Protein AF-A0A382M0A3-F1 (afdb_monomer_lite)

Organism: NCBI:txid408172

pLDDT: mean 88.48, std 10.14, range [61.91, 98.31]

Foldseek 3Di:
DDDPVVVVVVVVVVVVVVVVVVVVVVCVVPPDDADDDPVDPDGDDDPVRDDDQPPDPPGPDPDDDPVVVVVVVVCVVVVD

Structure (mmCIF, N/CA/C/O backbone):
data_AF-A0A382M0A3-F1
#
_entry.id   AF-A0A382M0A3-F1
#
loop_
_atom_site.group_PDB
_atom_site.id
_atom_site.type_symbol
_atom_site.label_atom_id
_atom_site.label_alt_id
_atom_site.label_comp_id
_atom_site.label_asym_id
_atom_site.label_entity_id
_atom_site.label_seq_id
_atom_site.pdbx_PDB_ins_code
_atom_site.Cartn_x
_atom_site.Cartn_y
_atom_site.Cartn_z
_atom_site.occupancy
_atom_site.B_iso_or_equiv
_atom_site.auth_seq_id
_atom_site.auth_comp_id
_atom_site.auth_asym_id
_atom_site.auth_atom_id
_atom_site.pdbx_PDB_model_num
ATOM 1 N N . MET A 1 1 ? 29.211 -19.760 -28.786 1.00 64.31 1 MET A N 1
ATOM 2 C CA . MET A 1 1 ? 28.535 -18.524 -29.244 1.00 64.31 1 MET A CA 1
ATOM 3 C C . MET A 1 1 ? 27.044 -18.667 -28.965 1.00 64.31 1 MET A C 1
ATOM 5 O O . MET A 1 1 ? 26.464 -19.653 -29.408 1.00 64.31 1 MET A O 1
ATOM 9 N N . HIS A 1 2 ? 26.429 -17.782 -28.173 1.00 70.88 2 HIS A N 1
ATOM 10 C CA . HIS A 1 2 ? 24.976 -17.848 -27.976 1.00 70.88 2 HIS A CA 1
ATOM 11 C C . HIS A 1 2 ? 24.258 -17.517 -29.286 1.00 70.88 2 HIS A C 1
ATOM 13 O O . HIS A 1 2 ? 24.676 -16.619 -30.014 1.00 70.88 2 HIS A O 1
ATOM 19 N N . LYS A 1 3 ? 23.189 -18.263 -29.594 1.00 86.44 3 LYS A N 1
ATOM 20 C CA . LYS A 1 3 ? 22.373 -18.018 -30.788 1.00 86.44 3 LYS A CA 1
ATOM 21 C C . LYS A 1 3 ? 21.829 -16.579 -30.732 1.00 86.44 3 LYS A C 1
ATOM 23 O O . LYS A 1 3 ? 21.388 -16.175 -29.655 1.00 86.44 3 LYS A O 1
ATOM 28 N N . PRO A 1 4 ? 21.796 -15.830 -31.848 1.00 87.19 4 PRO A N 1
ATOM 29 C CA . PRO A 1 4 ? 21.345 -14.431 -31.872 1.00 87.19 4 PRO A CA 1
ATOM 30 C C . PRO A 1 4 ? 19.946 -14.241 -31.263 1.00 87.19 4 PRO A C 1
ATOM 32 O O . PRO A 1 4 ? 19.692 -13.255 -30.576 1.00 87.19 4 PRO A O 1
ATOM 35 N N . VAL A 1 5 ? 19.079 -15.251 -31.390 1.00 92.06 5 VAL A N 1
ATOM 36 C CA . VAL A 1 5 ? 17.747 -15.285 -30.763 1.00 92.06 5 VAL A CA 1
ATOM 37 C C . VAL A 1 5 ? 17.776 -15.115 -29.237 1.00 92.06 5 VAL A C 1
ATOM 39 O O . VAL A 1 5 ? 16.875 -14.508 -28.672 1.00 92.06 5 VAL A O 1
ATOM 42 N N . LYS A 1 6 ? 18.835 -15.562 -28.548 1.00 92.00 6 LYS A N 1
ATOM 43 C CA . LYS A 1 6 ? 18.948 -15.430 -27.086 1.00 92.00 6 LYS A CA 1
ATOM 44 C C . LYS A 1 6 ? 19.187 -13.995 -26.628 1.00 92.00 6 LYS A C 1
ATOM 46 O O . LYS A 1 6 ? 18.756 -13.631 -25.537 1.00 92.00 6 LYS A O 1
ATOM 51 N N . TYR A 1 7 ? 19.819 -13.165 -27.455 1.00 92.88 7 TYR A N 1
ATOM 52 C CA . TYR A 1 7 ? 19.954 -11.737 -27.167 1.00 92.88 7 TYR A CA 1
ATOM 53 C C . TYR A 1 7 ? 18.634 -10.998 -27.387 1.00 92.88 7 TYR A C 1
ATOM 55 O O . TYR A 1 7 ? 18.289 -10.139 -26.579 1.00 92.88 7 TYR A O 1
ATOM 63 N N . LEU A 1 8 ? 17.866 -11.388 -28.411 1.00 95.44 8 LEU A N 1
ATOM 64 C CA . LEU A 1 8 ? 16.520 -10.864 -28.649 1.00 95.44 8 LEU A CA 1
ATOM 65 C C . LEU A 1 8 ? 15.578 -11.193 -27.479 1.00 95.44 8 LEU A C 1
ATOM 67 O O . LEU A 1 8 ? 14.963 -10.289 -26.921 1.00 95.44 8 LEU A O 1
ATOM 71 N N . GLU A 1 9 ? 15.515 -12.463 -27.063 1.00 95.56 9 GLU A N 1
ATOM 72 C CA . GLU A 1 9 ? 14.711 -12.908 -25.911 1.00 95.56 9 GLU A CA 1
ATOM 73 C C . GLU A 1 9 ? 15.072 -12.124 -24.637 1.00 95.56 9 GLU A C 1
ATOM 75 O O . GLU A 1 9 ? 14.197 -11.644 -23.908 1.00 95.56 9 GLU A O 1
ATOM 80 N N . LYS A 1 10 ? 16.374 -11.947 -24.377 1.00 95.38 10 LYS A N 1
ATOM 81 C CA . LYS A 1 10 ? 16.864 -11.200 -23.214 1.00 95.38 10 LYS A CA 1
ATOM 82 C C . LYS A 1 10 ? 16.500 -9.715 -23.300 1.00 95.38 10 LYS A C 1
ATOM 84 O O . LYS A 1 10 ? 16.062 -9.143 -22.304 1.00 95.38 10 LYS A O 1
ATOM 89 N N . GLY A 1 11 ? 16.630 -9.107 -24.479 1.00 97.06 11 GLY A N 1
ATOM 90 C CA . GLY A 1 11 ? 16.220 -7.725 -24.731 1.00 97.06 11 GLY A CA 1
ATOM 91 C C . GLY A 1 11 ? 14.728 -7.514 -24.483 1.00 97.06 11 GLY A C 1
ATOM 92 O O . GLY A 1 11 ? 14.352 -6.606 -23.744 1.00 97.06 11 GLY A O 1
ATOM 93 N N . LEU A 1 12 ? 13.886 -8.409 -25.006 1.00 97.75 12 LEU A N 1
ATOM 94 C CA . LEU A 1 12 ? 12.440 -8.374 -24.785 1.00 97.75 12 LEU A CA 1
ATOM 95 C C . LEU A 1 12 ? 12.087 -8.516 -23.299 1.00 97.75 12 LEU A C 1
ATOM 97 O O . LEU A 1 12 ? 11.223 -7.801 -22.800 1.00 97.75 12 LEU A O 1
ATOM 101 N N . SER A 1 13 ? 12.792 -9.387 -22.576 1.00 97.38 13 SER A N 1
ATOM 102 C CA . SER A 1 13 ? 12.583 -9.583 -21.136 1.00 97.38 13 SER A CA 1
ATOM 103 C C . SER A 1 13 ? 12.871 -8.307 -20.337 1.00 97.38 13 SER A C 1
ATOM 105 O O . SER A 1 13 ? 12.097 -7.936 -19.452 1.00 97.38 13 SER A O 1
ATOM 107 N N . TYR A 1 14 ? 13.957 -7.596 -20.658 1.00 98.19 14 TYR A N 1
ATOM 108 C CA . TYR A 1 14 ? 14.253 -6.309 -20.022 1.00 98.19 14 TYR A CA 1
ATOM 109 C C . TYR A 1 14 ? 13.250 -5.227 -20.408 1.00 98.19 14 TYR A C 1
ATOM 111 O O . TYR A 1 14 ? 12.827 -4.471 -19.535 1.00 98.19 14 TYR A O 1
ATOM 119 N N . ALA A 1 15 ? 12.835 -5.175 -21.675 1.00 98.31 15 ALA A N 1
ATOM 120 C CA . ALA A 1 15 ? 11.820 -4.232 -22.132 1.00 98.31 15 ALA A CA 1
ATOM 121 C C . ALA A 1 15 ? 10.489 -4.446 -21.396 1.00 98.31 15 ALA A C 1
ATOM 123 O O . ALA A 1 15 ? 9.927 -3.493 -20.863 1.00 98.31 15 ALA A O 1
ATOM 124 N N . ALA A 1 16 ? 10.032 -5.697 -21.277 1.00 98.19 16 ALA A N 1
ATOM 125 C CA . ALA A 1 16 ? 8.823 -6.047 -20.536 1.00 98.19 16 ALA A CA 1
ATOM 126 C C . ALA A 1 16 ? 8.928 -5.661 -19.052 1.00 98.19 16 ALA A C 1
ATOM 128 O O . ALA A 1 16 ? 7.996 -5.082 -18.494 1.00 98.19 16 ALA A O 1
ATOM 129 N N . ARG A 1 17 ? 10.081 -5.913 -18.417 1.00 98.06 17 ARG A N 1
ATOM 130 C CA . ARG A 1 17 ? 10.320 -5.504 -17.025 1.00 98.06 17 ARG A CA 1
ATOM 131 C C . ARG A 1 17 ? 10.289 -3.984 -16.861 1.00 98.06 17 ARG A C 1
ATOM 133 O O . ARG A 1 17 ? 9.687 -3.495 -15.909 1.00 98.06 17 ARG A O 1
ATOM 140 N N . GLY A 1 18 ? 10.920 -3.248 -17.774 1.00 98.25 18 GLY A N 1
ATOM 141 C CA . GLY A 1 18 ? 10.8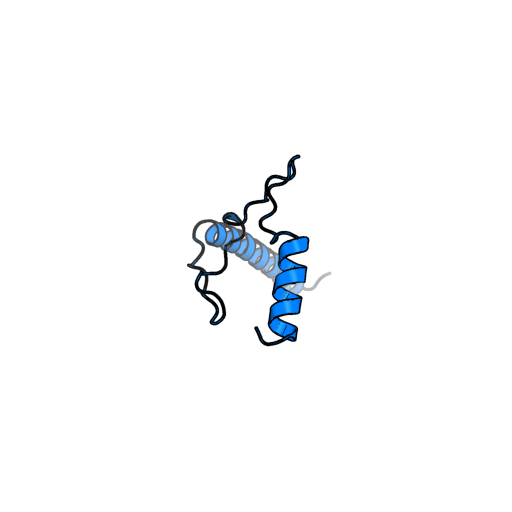98 -1.786 -17.779 1.00 98.25 18 GLY A CA 1
ATOM 142 C C . GLY A 1 18 ? 9.480 -1.241 -17.945 1.00 98.25 18 GLY A C 1
ATOM 143 O O . GLY A 1 18 ? 9.049 -0.404 -17.155 1.00 98.25 18 GLY A O 1
ATOM 144 N N . ALA A 1 19 ? 8.729 -1.782 -18.907 1.00 98.31 19 ALA A N 1
ATOM 145 C CA . ALA A 1 19 ? 7.335 -1.419 -19.140 1.00 98.31 19 ALA A CA 1
ATOM 146 C C . ALA A 1 19 ? 6.460 -1.663 -17.900 1.00 98.31 19 ALA A C 1
ATOM 148 O O . ALA A 1 19 ? 5.676 -0.791 -17.531 1.00 98.31 19 ALA A O 1
ATOM 149 N N . TRP A 1 20 ? 6.634 -2.802 -17.219 1.00 97.75 20 TRP A N 1
ATOM 150 C CA . TRP A 1 20 ? 5.894 -3.114 -15.995 1.00 97.75 20 TRP A CA 1
ATOM 151 C C . TRP A 1 20 ? 6.149 -2.098 -14.879 1.00 97.75 20 TRP A C 1
ATOM 153 O O . TRP A 1 20 ? 5.202 -1.604 -14.279 1.00 97.75 20 TRP A O 1
ATOM 163 N N . VAL A 1 21 ? 7.412 -1.745 -14.622 1.00 97.38 21 VAL A N 1
ATOM 164 C CA . VAL A 1 21 ? 7.763 -0.783 -13.561 1.00 97.38 21 VAL A CA 1
ATOM 165 C C . VAL A 1 21 ? 7.145 0.591 -13.827 1.00 97.38 21 VAL A C 1
ATOM 167 O O . VAL A 1 21 ? 6.624 1.219 -12.907 1.00 97.38 21 VAL A O 1
ATOM 170 N N . VAL A 1 22 ? 7.174 1.053 -15.080 1.00 97.06 22 VAL A N 1
ATOM 171 C CA . VAL A 1 22 ? 6.553 2.330 -15.463 1.00 97.06 22 VAL A CA 1
ATOM 172 C C . VAL A 1 22 ? 5.034 2.266 -15.292 1.00 97.06 22 VAL A C 1
ATOM 174 O O . VAL A 1 22 ? 4.447 3.171 -14.701 1.00 97.06 22 VAL A O 1
ATOM 177 N N . TYR A 1 23 ? 4.400 1.191 -15.766 1.00 95.69 23 TYR A N 1
ATOM 178 C CA . TYR A 1 23 ? 2.957 0.994 -15.634 1.00 95.69 23 TYR A CA 1
ATOM 179 C C . TYR A 1 23 ? 2.505 0.957 -14.169 1.00 95.69 23 TYR A C 1
ATOM 181 O O . TYR A 1 23 ? 1.572 1.668 -13.802 1.00 95.69 23 TYR A O 1
ATOM 189 N N . ASP A 1 24 ? 3.186 0.178 -13.328 1.00 94.00 24 ASP A N 1
ATOM 190 C CA . ASP A 1 24 ? 2.878 0.039 -11.903 1.00 94.00 24 ASP A CA 1
ATOM 191 C C . ASP A 1 24 ? 2.948 1.394 -11.185 1.00 94.00 24 ASP A C 1
ATOM 193 O O . ASP A 1 24 ? 2.016 1.780 -10.477 1.00 94.00 24 ASP A O 1
ATOM 197 N N . LYS A 1 25 ? 3.985 2.193 -11.472 1.00 94.06 25 LYS A N 1
ATOM 198 C CA . LYS A 1 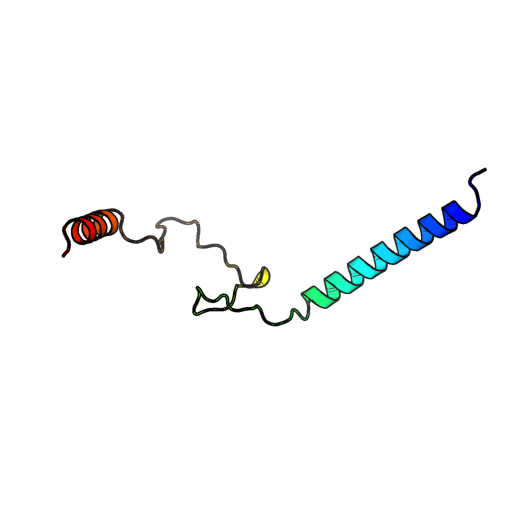25 ? 4.132 3.541 -10.905 1.00 94.06 25 LYS A CA 1
ATOM 199 C C . LYS A 1 25 ? 3.027 4.498 -11.334 1.00 94.06 25 LYS A C 1
ATOM 201 O O . LYS A 1 25 ? 2.515 5.246 -10.503 1.00 94.06 25 LYS A O 1
ATOM 206 N N . LEU A 1 26 ? 2.624 4.467 -12.601 1.00 94.38 26 LEU A N 1
ATOM 207 C CA . LEU A 1 26 ? 1.498 5.275 -13.078 1.00 94.38 26 LEU A CA 1
ATOM 208 C C . LEU A 1 26 ? 0.168 4.812 -12.464 1.00 94.38 26 LEU A C 1
ATOM 210 O O . LEU A 1 26 ? -0.671 5.640 -12.103 1.00 94.38 26 LEU A O 1
ATOM 214 N N . SER A 1 27 ? -0.009 3.502 -12.292 1.00 91.44 27 SER A N 1
ATOM 215 C CA . SER A 1 27 ? -1.192 2.923 -11.652 1.00 91.44 27 SER A CA 1
ATOM 216 C C . SER A 1 27 ? -1.276 3.264 -10.160 1.00 91.44 27 SER A C 1
ATOM 218 O O . SER A 1 27 ? -2.378 3.411 -9.632 1.00 91.44 27 SER A O 1
ATOM 220 N N . GLU A 1 28 ? -0.143 3.411 -9.468 1.00 87.94 28 GLU A N 1
ATOM 221 C CA . GLU A 1 28 ? -0.081 3.830 -8.062 1.00 87.94 28 GLU A CA 1
ATOM 222 C C . GLU A 1 28 ? -0.566 5.279 -7.869 1.00 87.94 28 GLU A C 1
ATOM 224 O O . GLU A 1 28 ? -1.244 5.574 -6.883 1.00 87.94 28 GLU A O 1
ATOM 229 N N . ILE A 1 29 ? -0.300 6.162 -8.841 1.00 88.31 29 ILE A N 1
ATOM 230 C CA . ILE A 1 29 ? -0.738 7.567 -8.820 1.00 88.31 29 ILE A CA 1
ATOM 231 C C . ILE A 1 29 ? -2.256 7.675 -9.020 1.00 88.31 29 ILE A C 1
ATOM 233 O O . ILE A 1 29 ? -2.923 8.403 -8.285 1.00 88.31 29 ILE A O 1
ATOM 237 N N . ASN A 1 30 ? -2.818 6.940 -9.987 1.00 87.62 30 ASN A N 1
ATOM 238 C CA . ASN A 1 30 ? -4.250 6.982 -10.307 1.00 87.62 30 ASN A CA 1
ATOM 239 C C . ASN A 1 30 ? -4.932 5.619 -10.108 1.00 87.62 30 ASN A C 1
ATOM 241 O O . ASN A 1 30 ? -5.394 4.969 -11.049 1.00 87.62 30 ASN A O 1
ATOM 245 N N . GLN A 1 31 ? -4.995 5.178 -8.851 1.00 88.06 31 GLN A N 1
ATOM 246 C CA . GLN A 1 31 ? -5.642 3.918 -8.494 1.00 88.06 31 GLN A CA 1
ATOM 247 C C . GLN A 1 31 ? -7.163 3.999 -8.693 1.00 88.06 31 GLN A C 1
ATOM 249 O O . GLN A 1 31 ? -7.831 4.834 -8.078 1.00 88.06 31 GLN A O 1
ATOM 254 N N . ARG A 1 32 ? -7.731 3.044 -9.438 1.00 89.44 32 ARG A N 1
ATOM 255 C CA . ARG A 1 32 ? 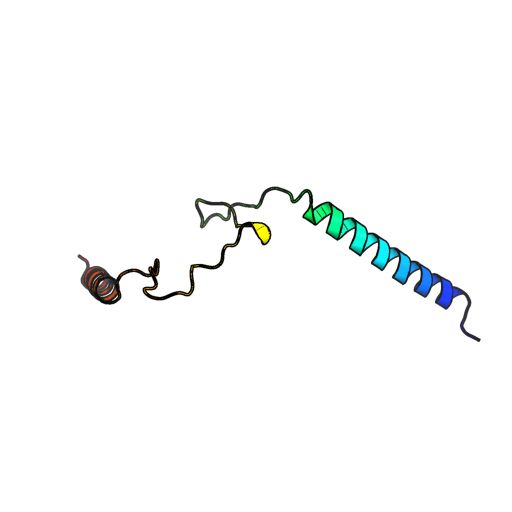-9.188 2.844 -9.585 1.00 89.44 32 ARG A CA 1
ATOM 256 C C . ARG A 1 32 ? -9.900 2.705 -8.231 1.00 89.44 32 ARG A C 1
ATOM 258 O O . ARG A 1 32 ? -9.255 2.301 -7.261 1.00 89.44 32 ARG A O 1
ATOM 265 N N . PRO A 1 33 ? -11.193 3.054 -8.118 1.00 89.38 33 PRO A N 1
ATOM 266 C CA . PRO A 1 33 ? -11.941 2.876 -6.873 1.00 89.38 33 PRO A CA 1
ATOM 267 C C . PRO A 1 33 ? -11.921 1.410 -6.417 1.00 89.38 33 PRO A C 1
ATOM 269 O O . PRO A 1 33 ? -11.924 0.495 -7.240 1.00 89.38 33 PRO A O 1
ATOM 272 N N . SER A 1 34 ? -11.866 1.200 -5.101 1.00 92.00 34 SER A N 1
ATOM 273 C CA . SER A 1 34 ? -11.928 -0.137 -4.508 1.00 92.00 34 SER A CA 1
ATOM 274 C C . SER A 1 34 ? -13.331 -0.720 -4.635 1.00 92.00 34 SER A C 1
ATOM 276 O O . SER A 1 34 ? -14.316 0.015 -4.601 1.00 92.00 34 SER A O 1
ATOM 278 N N . PHE A 1 35 ? -13.428 -2.045 -4.738 1.00 94.19 35 PHE A N 1
ATOM 279 C CA . PHE A 1 35 ? -14.723 -2.716 -4.712 1.00 94.19 35 PHE A CA 1
ATOM 280 C C . PHE A 1 35 ? -15.265 -2.815 -3.277 1.00 94.19 35 PHE A C 1
ATOM 282 O O . PHE A 1 35 ? -14.500 -2.856 -2.305 1.00 94.19 35 PHE A O 1
ATOM 289 N N . THR A 1 36 ? -16.589 -2.891 -3.166 1.00 96.19 36 THR A N 1
ATOM 290 C CA . THR A 1 36 ? -17.298 -3.116 -1.904 1.00 96.19 36 THR A CA 1
ATOM 291 C C . THR A 1 36 ? -17.781 -4.566 -1.866 1.00 96.19 36 THR A C 1
ATOM 293 O O . THR A 1 36 ? -18.598 -4.942 -2.709 1.00 96.19 36 THR A O 1
ATOM 296 N N . PRO A 1 37 ? -17.252 -5.419 -0.970 1.00 95.25 37 PRO A N 1
ATOM 297 C CA . PRO A 1 37 ? -17.720 -6.795 -0.846 1.00 95.25 37 PRO A CA 1
ATOM 298 C C . PRO A 1 37 ? -19.126 -6.842 -0.235 1.00 95.25 37 PRO A C 1
ATOM 300 O O . PRO A 1 37 ? -19.502 -5.960 0.526 1.00 95.25 37 PRO A O 1
ATOM 303 N N . THR A 1 38 ? -19.877 -7.915 -0.495 1.00 96.38 38 THR A N 1
ATOM 304 C CA . THR A 1 38 ? -21.262 -8.079 -0.006 1.00 96.38 38 THR A CA 1
ATOM 305 C C . THR A 1 38 ? -21.398 -8.123 1.517 1.00 96.38 38 THR A C 1
ATOM 307 O O . THR A 1 38 ? -22.487 -7.918 2.035 1.00 96.38 38 THR A O 1
ATOM 310 N N . TRP A 1 39 ? -20.309 -8.406 2.233 1.00 91.12 39 TRP A N 1
ATOM 311 C CA . TRP A 1 39 ? -20.269 -8.494 3.693 1.00 91.12 39 TRP A CA 1
ATOM 312 C C . TRP A 1 39 ? -19.845 -7.186 4.384 1.00 91.12 39 TRP A C 1
ATOM 314 O O . TRP A 1 39 ? -19.742 -7.166 5.606 1.00 91.12 39 TRP A O 1
ATOM 324 N N . SER A 1 40 ? -19.560 -6.115 3.635 1.00 93.88 40 SER A N 1
ATOM 325 C CA . SER A 1 40 ? -19.117 -4.828 4.185 1.00 93.88 40 SER A CA 1
ATOM 326 C C . SER A 1 40 ? -19.946 -3.684 3.625 1.00 93.88 40 SER A C 1
ATOM 328 O O . SER A 1 40 ? -20.106 -3.566 2.414 1.00 93.88 40 SER A O 1
ATOM 330 N N . ASP A 1 41 ? -20.357 -2.763 4.491 1.00 93.19 41 ASP A N 1
ATOM 331 C CA . ASP A 1 41 ? -21.008 -1.515 4.073 1.00 93.19 41 ASP A CA 1
ATOM 332 C C . ASP A 1 41 ? -20.019 -0.516 3.445 1.00 93.19 41 ASP A C 1
ATOM 334 O O . ASP A 1 41 ? -20.414 0.479 2.836 1.00 93.19 41 ASP A O 1
ATOM 338 N N . LYS A 1 42 ? -18.710 -0.753 3.612 1.00 90.81 42 LYS A N 1
ATOM 339 C CA . LYS A 1 42 ? -17.632 0.134 3.155 1.00 90.81 42 LYS A CA 1
ATOM 340 C C . LYS A 1 42 ? -16.707 -0.561 2.149 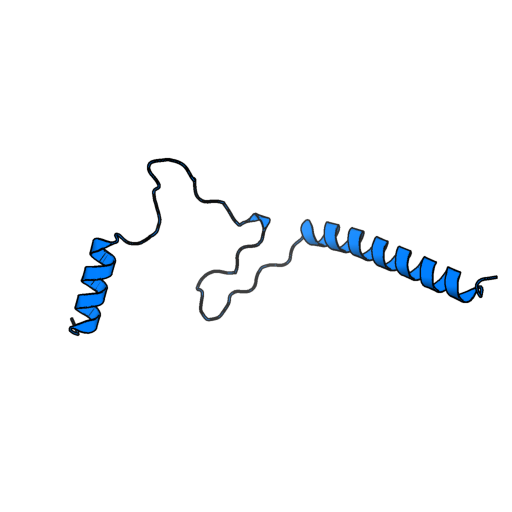1.00 90.81 42 LYS A C 1
ATOM 342 O O . LYS A 1 42 ? -16.444 -1.761 2.292 1.00 90.81 42 LYS A O 1
ATOM 347 N N . PRO A 1 43 ? -16.168 0.176 1.160 1.00 94.06 43 PRO A N 1
ATOM 348 C CA . PRO A 1 43 ? -15.197 -0.370 0.220 1.00 94.06 43 PRO A CA 1
ATOM 349 C C . PRO A 1 43 ? -13.901 -0.767 0.932 1.00 94.06 43 PRO A C 1
ATOM 351 O O . PRO A 1 43 ? -13.536 -0.199 1.964 1.00 94.06 43 PRO A O 1
ATOM 354 N N . LEU A 1 44 ? -13.169 -1.723 0.356 1.00 91.75 44 LEU A N 1
ATOM 355 C CA . LEU A 1 44 ? -11.865 -2.108 0.895 1.00 91.75 44 LEU A CA 1
ATOM 356 C C . LEU A 1 44 ? -10.860 -0.951 0.804 1.00 91.75 44 LEU A C 1
ATOM 358 O O . LEU A 1 44 ? -10.650 -0.375 -0.263 1.00 91.75 44 LEU A O 1
ATOM 362 N N . LEU A 1 45 ? -10.188 -0.652 1.917 1.00 91.50 45 LEU A N 1
ATOM 363 C CA . LEU A 1 45 ? -9.178 0.405 1.971 1.00 91.50 45 LEU A CA 1
ATOM 364 C C . LEU A 1 45 ? -7.941 0.049 1.138 1.00 91.50 45 LEU A C 1
ATOM 366 O O . LEU A 1 45 ? -7.389 -1.057 1.236 1.00 91.50 45 LEU A O 1
ATOM 370 N N . LYS A 1 46 ? -7.458 1.020 0.362 1.00 90.50 46 LYS A N 1
ATOM 371 C CA . LYS A 1 46 ? -6.201 0.913 -0.390 1.00 90.50 46 LYS A CA 1
ATOM 372 C C . LYS A 1 46 ? -4.999 0.955 0.547 1.00 90.50 46 LYS A C 1
ATOM 374 O O . LYS A 1 46 ? -5.092 1.418 1.678 1.00 90.50 46 LYS A O 1
ATOM 379 N N . SER A 1 47 ? -3.835 0.509 0.075 1.00 85.25 47 SER A N 1
ATOM 380 C CA . SER A 1 47 ? -2.595 0.495 0.872 1.00 85.25 47 SER A CA 1
ATOM 381 C C . SER A 1 47 ? -2.278 1.852 1.513 1.00 85.25 47 SER A C 1
ATOM 383 O O . SER A 1 47 ? -1.950 1.894 2.693 1.00 85.25 47 SER A O 1
ATOM 385 N N . ARG A 1 48 ? -2.458 2.948 0.767 1.00 86.81 48 ARG A N 1
ATOM 386 C CA . ARG A 1 48 ? -2.252 4.330 1.238 1.00 86.81 48 ARG A CA 1
ATOM 387 C C . ARG A 1 48 ? -3.314 4.854 2.213 1.00 86.81 48 ARG A C 1
ATOM 389 O O . ARG A 1 48 ? -3.106 5.885 2.833 1.00 86.81 48 ARG A O 1
ATOM 396 N N . GLU A 1 49 ? -4.460 4.187 2.308 1.00 89.62 49 GLU A N 1
ATOM 397 C CA . GLU A 1 49 ? -5.562 4.558 3.211 1.00 89.62 49 GLU A CA 1
ATOM 398 C C . GLU A 1 49 ? -5.480 3.799 4.539 1.00 89.62 49 GLU A C 1
ATOM 400 O O . GLU A 1 49 ? -6.158 4.145 5.503 1.00 89.62 49 GLU A O 1
ATOM 405 N N . LYS A 1 50 ? -4.645 2.756 4.606 1.00 87.06 50 LYS A N 1
ATOM 406 C CA . LYS A 1 50 ? -4.429 1.986 5.827 1.00 87.06 50 LYS A CA 1
ATOM 407 C C . LYS A 1 50 ? -3.579 2.804 6.793 1.00 87.06 50 LYS A C 1
ATOM 409 O O . LYS A 1 50 ? -2.413 3.084 6.526 1.00 87.06 50 LYS A O 1
ATOM 414 N N . VAL A 1 51 ? -4.157 3.133 7.940 1.00 86.00 51 VAL A N 1
ATOM 415 C CA . VAL A 1 51 ? -3.454 3.771 9.054 1.00 86.00 51 VAL A CA 1
ATOM 416 C C . VAL A 1 51 ? -3.042 2.725 10.083 1.00 86.00 51 VAL A C 1
ATOM 418 O O . VAL A 1 51 ? -3.737 1.730 10.291 1.00 86.00 51 VAL A O 1
ATOM 421 N N . LYS A 1 52 ? -1.890 2.935 10.727 1.00 79.19 52 LYS A N 1
ATOM 422 C CA . LYS A 1 52 ? -1.531 2.155 11.913 1.00 79.19 52 LYS A CA 1
ATOM 423 C C . LYS A 1 52 ? -2.239 2.774 13.117 1.00 79.19 52 LYS A C 1
ATOM 425 O O . LYS A 1 52 ? -2.129 3.989 13.285 1.00 79.19 52 LYS A O 1
ATOM 430 N N . PRO A 1 53 ? -2.922 1.979 13.954 1.00 75.00 53 PRO A N 1
ATOM 431 C CA . PRO A 1 53 ? -3.454 2.498 15.202 1.00 75.00 53 PRO A CA 1
ATOM 432 C C . PRO A 1 53 ? -2.296 3.006 16.080 1.00 75.00 53 PRO A C 1
ATOM 434 O O . PRO A 1 53 ? -1.184 2.463 15.997 1.00 75.00 53 PRO A O 1
ATOM 437 N N . PRO A 1 54 ? -2.516 4.044 16.904 1.00 76.25 54 PRO A N 1
ATOM 438 C CA . PRO A 1 54 ? -1.493 4.539 17.815 1.00 76.25 54 PRO A CA 1
ATOM 439 C C . PRO A 1 54 ? -1.041 3.408 18.750 1.00 76.25 54 PRO A C 1
ATOM 441 O O . PRO A 1 54 ? -1.837 2.803 19.462 1.00 76.25 54 PRO A O 1
ATOM 444 N N . LEU A 1 55 ? 0.259 3.094 18.740 1.00 72.62 55 LEU A N 1
ATOM 445 C CA . LEU A 1 55 ? 0.825 1.966 19.500 1.00 72.62 55 LEU A CA 1
ATOM 446 C C . LEU A 1 55 ? 1.225 2.328 20.946 1.00 72.62 55 LEU A C 1
ATOM 448 O O . LEU A 1 55 ? 1.824 1.491 21.631 1.00 72.62 55 LEU A O 1
ATOM 452 N N . GLY A 1 56 ? 0.895 3.545 21.393 1.00 74.94 56 GLY A N 1
ATOM 453 C CA . GLY A 1 56 ? 1.258 4.115 22.696 1.00 74.94 56 GLY A CA 1
ATOM 454 C C . GLY A 1 56 ? 0.430 3.596 23.874 1.00 74.94 56 GLY A C 1
ATOM 455 O O . GLY A 1 56 ? -0.449 2.760 23.713 1.00 74.94 56 GLY A O 1
ATOM 456 N N . TRP A 1 57 ? 0.737 4.085 25.075 1.00 61.91 57 TRP A N 1
ATOM 457 C CA . TRP A 1 57 ? -0.003 3.803 26.306 1.00 61.91 57 TRP A CA 1
ATOM 458 C C . TRP A 1 57 ? -0.662 5.103 26.798 1.00 61.91 57 TRP A C 1
ATOM 460 O O . TRP A 1 57 ? 0.029 6.124 26.807 1.00 61.91 57 TRP A O 1
ATOM 470 N N . PRO A 1 58 ? -1.941 5.101 27.217 1.00 69.19 58 PRO A N 1
ATOM 471 C CA . PRO A 1 58 ? -2.893 3.989 27.184 1.00 69.19 58 PRO A CA 1
ATOM 472 C C . PRO A 1 58 ? -3.337 3.671 25.745 1.00 69.19 58 PRO A C 1
ATOM 474 O O . PRO A 1 58 ? -3.554 4.574 24.941 1.00 69.19 58 PRO A O 1
ATOM 477 N N . ARG A 1 59 ? -3.457 2.381 25.403 1.00 64.38 59 ARG A N 1
ATOM 478 C CA . ARG A 1 59 ? -4.045 1.984 24.116 1.00 64.38 59 ARG A CA 1
ATOM 479 C C . ARG A 1 59 ? -5.551 2.123 24.217 1.00 64.38 59 ARG A C 1
ATOM 481 O O . ARG A 1 59 ? -6.177 1.378 24.963 1.00 64.38 59 ARG A O 1
ATOM 488 N N . GLU A 1 60 ? -6.117 3.025 23.433 1.00 63.41 60 GLU A N 1
ATOM 489 C CA . GLU A 1 60 ? -7.539 2.990 23.124 1.00 63.41 60 GLU A CA 1
ATOM 490 C C . GLU A 1 60 ? -7.716 1.936 22.031 1.00 63.41 60 GLU A C 1
ATOM 492 O O . GLU A 1 60 ? -7.459 2.153 20.848 1.00 63.41 60 GLU A O 1
ATOM 497 N N . THR A 1 61 ? -7.964 0.704 22.460 1.00 63.09 61 THR A N 1
ATOM 498 C CA . THR A 1 61 ? -8.254 -0.392 21.547 1.00 63.09 61 THR A CA 1
ATOM 499 C C . THR A 1 61 ? -9.734 -0.345 21.208 1.00 63.09 61 THR A C 1
ATOM 501 O O . THR A 1 61 ? -10.552 -0.470 22.114 1.00 63.09 61 THR A O 1
ATOM 504 N N . ASP A 1 62 ? -10.080 -0.316 19.921 1.00 63.50 62 ASP A N 1
ATOM 505 C CA . ASP A 1 62 ? -11.458 -0.551 19.447 1.00 63.50 62 ASP A CA 1
ATOM 506 C C . ASP A 1 62 ? -11.963 -1.980 19.752 1.00 63.50 62 ASP A C 1
ATOM 508 O O . ASP A 1 62 ? -13.047 -2.384 19.332 1.00 63.50 62 ASP A O 1
ATOM 512 N N . SER A 1 63 ? -11.173 -2.796 20.460 1.00 69.50 63 SER A N 1
ATOM 513 C CA . SER A 1 63 ? -11.654 -4.060 20.992 1.00 69.50 63 SER A CA 1
ATOM 514 C C . SER A 1 63 ? -12.701 -3.782 22.062 1.00 69.50 63 SER A C 1
ATOM 516 O O . SER A 1 63 ? -12.426 -3.107 23.053 1.00 69.50 63 SER A O 1
ATOM 518 N N . LEU A 1 64 ? -13.879 -4.369 21.873 1.00 75.38 64 LEU A N 1
ATOM 519 C CA . LEU A 1 64 ? -14.923 -4.454 22.886 1.00 75.38 64 LEU A CA 1
ATOM 520 C C . LEU A 1 64 ? -14.322 -4.849 24.250 1.00 75.38 64 LEU A C 1
ATOM 522 O O . LEU A 1 64 ? -13.429 -5.699 24.319 1.00 75.38 64 LEU A O 1
ATOM 526 N N . CYS A 1 65 ? -14.816 -4.234 25.329 1.00 82.12 65 CYS A N 1
ATOM 527 C CA . CYS A 1 65 ? -14.353 -4.496 26.693 1.00 82.12 65 CYS A CA 1
ATOM 528 C C . CYS A 1 65 ? -14.317 -6.013 26.973 1.00 82.12 65 CYS A C 1
ATOM 530 O O . CYS A 1 65 ? -15.343 -6.672 26.788 1.00 82.12 65 CYS A O 1
ATOM 532 N N . PRO A 1 66 ? -13.187 -6.586 27.439 1.00 84.06 66 PRO A N 1
ATOM 533 C CA . PRO A 1 66 ? -13.064 -8.030 27.645 1.00 84.06 66 PRO A CA 1
ATOM 534 C C . PRO A 1 66 ? -14.148 -8.618 28.554 1.00 84.06 66 PRO A C 1
ATOM 536 O O . PRO A 1 66 ? -14.599 -9.740 28.325 1.00 84.06 66 PRO A O 1
AT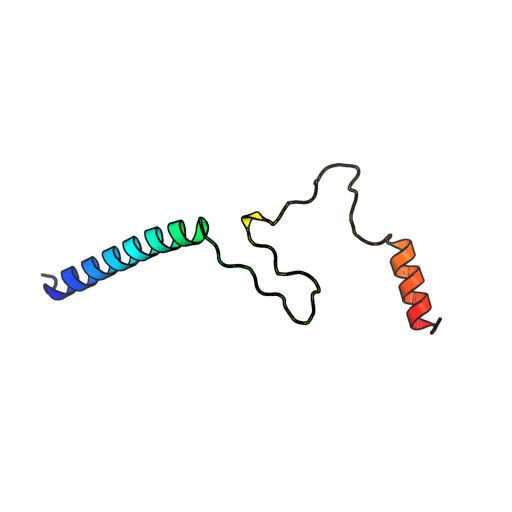OM 539 N N . THR A 1 67 ? -14.584 -7.862 29.564 1.00 88.75 67 THR A N 1
ATOM 540 C CA . THR A 1 67 ? -15.690 -8.251 30.445 1.00 88.75 67 THR A CA 1
ATOM 541 C C . THR A 1 67 ? -17.018 -8.208 29.696 1.00 88.75 67 THR A C 1
ATOM 543 O O . THR A 1 67 ? -17.707 -9.223 29.649 1.00 88.75 67 THR A O 1
ATOM 546 N N . CYS A 1 68 ? -17.320 -7.103 29.008 1.00 89.25 68 CYS A N 1
ATOM 547 C CA . CYS A 1 68 ? -18.563 -6.959 28.249 1.00 89.25 68 CYS A CA 1
ATOM 548 C C . CYS A 1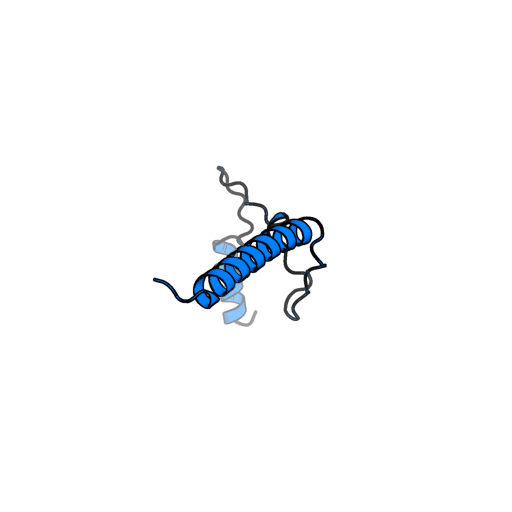 68 ? -18.697 -8.025 27.153 1.00 89.25 68 CYS A C 1
ATOM 550 O O . CYS A 1 68 ? -19.760 -8.604 26.994 1.00 89.25 68 CYS A O 1
ATOM 552 N N . VAL A 1 69 ? -17.618 -8.368 26.438 1.00 92.12 69 VAL A N 1
ATOM 553 C CA . VAL A 1 69 ? -17.648 -9.439 25.421 1.00 92.12 69 VAL A CA 1
ATOM 554 C C . VAL A 1 69 ? -18.029 -10.780 26.036 1.00 92.12 69 VAL A C 1
ATOM 556 O O . VAL A 1 69 ? -18.774 -11.548 25.429 1.00 92.12 69 VAL A O 1
ATOM 559 N N . ARG A 1 70 ? -17.505 -11.089 27.228 1.00 93.44 70 ARG A N 1
ATOM 560 C CA . ARG A 1 70 ? -17.836 -12.331 27.933 1.00 93.44 70 ARG A CA 1
ATOM 561 C C . ARG A 1 70 ? -19.294 -12.343 28.372 1.00 93.44 70 ARG A C 1
ATOM 563 O O . ARG A 1 70 ? -19.956 -13.354 28.168 1.00 93.44 70 ARG A O 1
ATOM 570 N N . GLU A 1 71 ? -19.766 -11.240 28.942 1.00 95.38 71 GLU A N 1
ATOM 571 C CA . GLU A 1 71 ? -21.150 -11.075 29.398 1.00 95.38 71 GLU A CA 1
ATOM 572 C C . GLU A 1 71 ? -22.130 -11.193 28.229 1.00 95.38 71 GLU A C 1
ATOM 574 O O . GLU A 1 71 ? -22.970 -12.087 28.234 1.00 95.38 71 GLU A O 1
ATOM 579 N N . THR A 1 72 ? -21.945 -10.405 27.167 1.00 95.12 72 THR A N 1
ATOM 580 C CA . THR A 1 72 ? -22.791 -10.455 25.966 1.00 95.12 72 THR A CA 1
ATOM 581 C C . THR A 1 72 ? -22.770 -11.836 25.312 1.00 95.12 72 THR A C 1
ATOM 583 O O . THR A 1 72 ? -23.797 -12.326 24.852 1.00 95.12 72 THR A O 1
ATOM 586 N N . ARG A 1 73 ? -21.616 -12.518 25.283 1.00 95.44 73 ARG A N 1
ATOM 587 C CA . ARG A 1 73 ? -21.548 -13.890 24.761 1.00 95.44 73 ARG A CA 1
ATOM 588 C C . ARG A 1 73 ? -22.368 -14.858 25.609 1.00 95.44 73 ARG A C 1
ATOM 590 O O . ARG A 1 73 ? -22.991 -15.746 25.037 1.00 95.44 73 ARG A O 1
ATOM 597 N N . GLN A 1 74 ? -22.353 -14.711 26.931 1.00 97.06 74 GLN A N 1
ATOM 598 C CA . GLN A 1 74 ? -23.168 -15.541 27.813 1.00 97.06 74 GLN A CA 1
ATOM 599 C C . GLN A 1 74 ? -24.660 -15.257 27.613 1.00 97.06 74 GLN A C 1
ATOM 601 O O . GLN A 1 74 ? -25.421 -16.203 27.474 1.00 97.06 74 GLN A O 1
ATOM 606 N N . GLU A 1 75 ? -25.067 -13.990 27.495 1.00 96.56 75 GLU A N 1
ATOM 607 C CA . GLU A 1 75 ? -26.464 -13.613 27.222 1.00 96.56 75 GLU A CA 1
ATOM 608 C C . GLU A 1 75 ? -26.990 -14.231 25.920 1.00 96.56 75 GLU A C 1
ATOM 610 O O . GLU A 1 75 ? -28.065 -14.828 25.917 1.00 96.56 75 GLU A O 1
ATOM 615 N N . ILE A 1 76 ? -26.187 -14.195 24.849 1.00 95.88 76 ILE A N 1
ATOM 616 C CA . ILE A 1 76 ? -26.515 -14.848 23.571 1.00 95.88 76 ILE A CA 1
ATOM 617 C C . ILE A 1 76 ? -26.668 -16.367 23.743 1.00 95.88 76 ILE A C 1
ATOM 619 O O . ILE A 1 76 ? -27.570 -16.965 23.159 1.00 95.88 76 ILE A O 1
ATOM 623 N N . LEU A 1 77 ? -25.787 -17.009 24.521 1.00 96.88 77 LEU A N 1
ATOM 624 C CA . LEU A 1 77 ? -25.853 -18.454 24.781 1.00 96.88 77 LEU A CA 1
ATOM 625 C C . LEU A 1 77 ? -27.051 -18.841 25.661 1.00 96.88 77 LEU A C 1
ATOM 627 O O . LEU A 1 77 ? -27.598 -19.928 25.485 1.00 96.88 77 LEU A O 1
ATOM 631 N N . ASP A 1 78 ? -27.466 -17.954 26.563 1.00 97.38 78 ASP A N 1
ATOM 632 C CA . ASP A 1 78 ? -28.631 -18.121 27.436 1.00 97.38 78 ASP A CA 1
ATOM 633 C C . ASP A 1 78 ? -29.958 -17.798 26.720 1.00 97.38 78 ASP A C 1
ATOM 635 O O . ASP A 1 78 ? -31.031 -18.064 27.263 1.00 97.38 78 ASP A O 1
ATOM 639 N N . GLY A 1 79 ? -29.900 -17.234 25.507 1.00 94.00 79 GLY A N 1
ATOM 640 C CA . GLY A 1 79 ? -31.070 -16.861 24.710 1.00 94.00 79 GLY A CA 1
ATOM 641 C C . GLY A 1 79 ? -31.777 -15.587 25.185 1.00 94.00 79 GLY A C 1
ATOM 642 O O . GLY A 1 79 ? -32.993 -15.482 25.010 1.00 94.00 79 GLY A O 1
ATOM 643 N N . LYS A 1 80 ? -31.042 -14.659 25.810 1.00 84.50 80 LYS A N 1
ATOM 644 C CA . LYS A 1 80 ? -31.527 -13.315 26.167 1.00 84.50 80 LYS A CA 1
ATOM 645 C C . LYS A 1 80 ? -31.372 -12.317 25.024 1.00 84.50 80 LYS A C 1
ATOM 647 O O . LYS A 1 80 ? -30.435 -12.479 24.211 1.00 84.50 80 LYS A O 1
#

Secondary structure (DSSP, 8-state):
---HHHHHHHHHHHHHHHHHHHHHHHHHHTPPPPP--TT-SSPPPPGGGPPPPP-SSS----S--HHHHHHHHHHHHHT-

Radius of gyration: 25.72 Å; chains: 1; bounding box: 60×26×62 Å

Sequence (80 aa):
MHKPVKYLEKGLSYAARGAWVVYDKLSEINQRPSFTPTWSDKPLLKSREKVKPPLGWPRETDSLCPTCVRETRQEILDGK